Protein AF-W1XGP3-F1 (afdb_monomer_lite)

Organism: NCBI:txid408170

Structure (mmCIF, N/CA/C/O backbone):
data_AF-W1XGP3-F1
#
_entry.id   AF-W1XGP3-F1
#
loop_
_atom_site.group_PDB
_atom_site.id
_atom_site.type_symbol
_atom_site.label_atom_id
_atom_site.label_alt_id
_atom_site.label_comp_id
_atom_site.label_asym_id
_atom_site.label_entity_id
_atom_site.label_seq_id
_atom_site.pdbx_PDB_ins_code
_atom_site.Cartn_x
_atom_site.Cartn_y
_atom_site.Cartn_z
_atom_site.occupancy
_atom_site.B_iso_or_equiv
_atom_site.auth_seq_id
_atom_site.auth_comp_id
_atom_site.auth_asym_id
_atom_site.auth_atom_id
_atom_site.pdbx_PDB_model_num
ATOM 1 N N . GLU A 1 1 ? -1.208 8.770 -14.145 1.00 89.25 1 GLU A N 1
ATOM 2 C CA . GLU A 1 1 ? -1.384 7.910 -15.333 1.00 89.25 1 GLU A CA 1
ATOM 3 C C . GLU A 1 1 ? -0.227 8.014 -16.330 1.00 89.25 1 GLU A C 1
ATOM 5 O O . GLU A 1 1 ? 0.615 7.130 -16.312 1.00 89.25 1 GLU A O 1
ATOM 10 N N . LYS A 1 2 ? -0.097 9.102 -17.114 1.00 92.31 2 LYS A N 1
ATOM 11 C CA . LYS A 1 2 ? 0.934 9.245 -18.174 1.00 92.31 2 LYS A CA 1
ATOM 12 C C . LYS A 1 2 ? 2.356 8.848 -17.755 1.00 92.31 2 LYS A C 1
ATOM 14 O O . LYS A 1 2 ? 3.047 8.178 -18.509 1.00 92.31 2 LYS A O 1
ATOM 19 N N . LYS A 1 3 ? 2.788 9.245 -16.552 1.00 91.44 3 LYS A N 1
ATOM 20 C CA . LYS A 1 3 ? 4.106 8.875 -16.011 1.00 91.44 3 LYS A CA 1
ATOM 21 C C . LYS A 1 3 ? 4.264 7.358 -15.843 1.00 91.44 3 LYS A C 1
ATOM 23 O O . LYS A 1 3 ? 5.289 6.836 -16.238 1.00 91.44 3 LYS A O 1
ATOM 28 N N . ALA A 1 4 ? 3.255 6.659 -15.318 1.00 93.12 4 ALA A N 1
ATOM 29 C CA . ALA A 1 4 ? 3.315 5.211 -15.108 1.00 93.12 4 ALA A CA 1
ATOM 30 C C . ALA A 1 4 ? 3.466 4.454 -16.436 1.00 93.12 4 ALA A C 1
ATOM 32 O O . ALA A 1 4 ? 4.340 3.603 -16.553 1.00 93.12 4 ALA A O 1
ATOM 33 N N . ILE A 1 5 ? 2.683 4.833 -17.453 1.00 94.88 5 ILE A N 1
ATOM 34 C CA . ILE A 1 5 ? 2.777 4.245 -18.799 1.00 94.88 5 ILE A CA 1
ATOM 35 C C . ILE A 1 5 ? 4.149 4.525 -19.424 1.00 94.88 5 ILE A C 1
ATOM 37 O O . ILE A 1 5 ? 4.806 3.609 -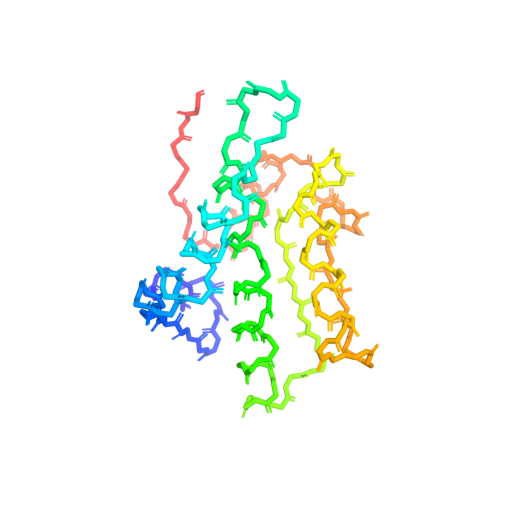19.905 1.00 94.88 5 ILE A O 1
ATOM 41 N N . LYS A 1 6 ? 4.638 5.773 -19.347 1.00 92.50 6 LYS A N 1
ATOM 42 C CA . LYS A 1 6 ? 5.984 6.136 -19.831 1.00 92.50 6 LYS A CA 1
ATOM 43 C C . LYS A 1 6 ? 7.117 5.410 -19.099 1.00 92.50 6 LYS A C 1
ATOM 45 O O . LYS A 1 6 ? 8.202 5.300 -19.650 1.00 92.50 6 LYS A O 1
ATOM 50 N N . SER A 1 7 ? 6.879 4.947 -17.875 1.00 92.56 7 SER A N 1
ATOM 51 C CA . SER A 1 7 ? 7.826 4.149 -17.092 1.00 92.56 7 SER A CA 1
ATOM 52 C C . SER A 1 7 ? 7.656 2.634 -17.289 1.00 92.56 7 SER A C 1
ATOM 54 O O . SER A 1 7 ? 8.294 1.875 -16.569 1.00 92.56 7 SER A O 1
ATOM 56 N N . GLY A 1 8 ? 6.815 2.188 -18.233 1.00 94.00 8 GLY A N 1
ATOM 57 C CA . GLY A 1 8 ? 6.694 0.779 -18.629 1.00 94.00 8 GLY A CA 1
ATOM 58 C C . GLY A 1 8 ? 5.453 0.038 -18.117 1.00 94.00 8 GLY A C 1
ATOM 59 O O . GLY A 1 8 ? 5.342 -1.165 -18.335 1.00 94.00 8 GLY A O 1
ATOM 60 N N . ALA A 1 9 ? 4.505 0.707 -17.453 1.00 96.38 9 ALA A N 1
ATOM 61 C CA . ALA A 1 9 ? 3.260 0.057 -17.038 1.00 96.38 9 ALA A CA 1
ATOM 62 C C . ALA A 1 9 ? 2.355 -0.255 -18.246 1.00 96.38 9 ALA A C 1
ATOM 64 O O . ALA A 1 9 ? 2.103 0.620 -19.074 1.00 96.38 9 ALA A O 1
ATOM 65 N N . SER A 1 10 ? 1.804 -1.471 -18.309 1.00 97.19 10 SER A N 1
ATOM 66 C CA . SER A 1 10 ? 0.839 -1.878 -19.347 1.00 97.19 10 SER A CA 1
ATOM 67 C C . SER A 1 10 ? -0.535 -1.218 -19.181 1.00 97.19 10 SER A C 1
ATOM 69 O O . SER A 1 10 ? -1.221 -0.951 -20.166 1.00 97.19 10 SER A O 1
ATOM 71 N N . LYS A 1 11 ? -0.936 -0.932 -17.937 1.00 97.06 11 LYS A N 1
ATOM 72 C CA . LYS A 1 11 ? -2.158 -0.202 -17.570 1.00 97.06 11 LYS A CA 1
ATOM 73 C C . LYS A 1 11 ? -1.898 0.680 -16.353 1.00 97.06 11 LYS A C 1
ATOM 75 O O . LYS A 1 11 ? -1.016 0.400 -15.543 1.00 97.06 11 LYS A O 1
ATOM 80 N N . ALA A 1 12 ? -2.693 1.735 -16.200 1.00 97.25 12 ALA A N 1
ATOM 81 C CA . ALA A 1 12 ? -2.650 2.603 -15.033 1.00 97.25 12 ALA A CA 1
ATOM 82 C C . ALA A 1 12 ? -4.070 2.968 -14.590 1.00 97.25 12 ALA A C 1
ATOM 84 O O . ALA A 1 12 ? -4.875 3.440 -15.383 1.00 97.25 12 ALA A O 1
ATOM 85 N N . TYR A 1 13 ? -4.353 2.766 -13.305 1.00 97.19 13 TYR A N 1
ATOM 86 C CA . TYR A 1 13 ? -5.655 3.034 -12.702 1.00 97.19 13 TYR A CA 1
ATOM 87 C C . TYR A 1 13 ? -5.591 4.283 -11.823 1.00 97.19 13 TYR A C 1
ATOM 89 O O . TYR A 1 13 ? -4.708 4.403 -10.974 1.00 97.19 13 TYR A O 1
ATOM 97 N N . ILE A 1 14 ? -6.532 5.207 -12.022 1.00 97.25 14 ILE A N 1
ATOM 98 C CA . ILE A 1 14 ? -6.767 6.349 -11.134 1.00 97.25 14 ILE A CA 1
ATOM 99 C C . ILE A 1 14 ? -8.137 6.144 -10.499 1.00 97.25 14 ILE A C 1
ATOM 101 O O . ILE A 1 14 ? -9.148 6.166 -11.194 1.00 97.25 14 ILE A O 1
ATOM 105 N N . VAL A 1 15 ? -8.155 5.905 -9.191 1.00 96.94 15 VAL A N 1
ATOM 106 C CA . VAL A 1 15 ? -9.380 5.619 -8.438 1.00 96.94 15 VAL A CA 1
ATOM 107 C C . VAL A 1 15 ? -9.706 6.825 -7.567 1.00 96.94 15 VAL A C 1
ATOM 109 O O . VAL A 1 15 ? -8.902 7.200 -6.712 1.00 96.94 15 VAL A O 1
ATOM 112 N N . ASP A 1 16 ? -10.872 7.439 -7.783 1.00 97.81 16 ASP A N 1
ATOM 113 C CA . ASP A 1 16 ? -11.410 8.423 -6.845 1.00 97.81 16 ASP A CA 1
ATOM 114 C C . ASP A 1 16 ? -12.118 7.684 -5.707 1.00 97.81 16 ASP A C 1
ATOM 116 O O . ASP A 1 16 ? -13.215 7.162 -5.876 1.00 97.81 16 ASP A O 1
ATOM 120 N N . ALA A 1 17 ? -11.455 7.625 -4.555 1.00 97.31 17 ALA A N 1
ATOM 121 C CA . ALA A 1 17 ? -11.968 6.978 -3.355 1.00 97.31 17 ALA A CA 1
ATOM 122 C C . ALA A 1 17 ? -12.275 7.984 -2.234 1.00 97.31 17 ALA A C 1
ATOM 124 O O . ALA A 1 17 ? -12.338 7.594 -1.072 1.00 97.31 17 ALA A O 1
ATOM 125 N N . LYS A 1 18 ? -12.425 9.286 -2.535 1.00 97.81 18 LYS A N 1
ATOM 126 C CA . LYS A 1 18 ? -12.632 10.315 -1.493 1.00 97.81 18 LYS A CA 1
ATOM 127 C C . LYS A 1 18 ? -13.901 10.067 -0.680 1.00 97.81 18 LYS A C 1
ATOM 129 O O . LYS A 1 18 ? -13.868 10.193 0.540 1.00 97.81 18 LYS A O 1
ATOM 134 N N . GLU A 1 19 ? -15.002 9.723 -1.342 1.00 98.00 19 GLU A N 1
ATOM 135 C CA . GLU A 1 19 ? -16.283 9.501 -0.666 1.00 98.00 19 GLU A CA 1
ATOM 136 C C . GLU A 1 19 ? -16.250 8.240 0.206 1.00 98.00 19 GLU A C 1
ATOM 138 O O . GLU A 1 19 ? -16.567 8.321 1.391 1.00 98.00 19 GLU A O 1
ATOM 143 N N . GLU A 1 20 ? -15.774 7.112 -0.337 1.00 97.62 20 GLU A N 1
ATOM 144 C CA . GLU A 1 20 ? -15.559 5.860 0.413 1.00 97.62 20 GLU A CA 1
ATOM 145 C C . GLU A 1 20 ? -14.620 6.094 1.604 1.00 97.62 20 GLU A C 1
ATOM 147 O O . GLU A 1 20 ? -14.910 5.697 2.730 1.00 97.62 20 GLU A O 1
ATOM 152 N N . PHE A 1 21 ? -13.527 6.832 1.397 1.00 97.94 21 PHE A N 1
ATOM 153 C CA . PHE A 1 21 ? -12.588 7.173 2.459 1.00 97.94 21 PHE A CA 1
ATOM 154 C C . PHE A 1 21 ? -13.248 7.945 3.602 1.00 97.94 21 PHE A C 1
ATOM 156 O O . PHE A 1 21 ? -13.067 7.601 4.773 1.00 97.94 21 PHE A O 1
ATOM 163 N N . VAL A 1 22 ? -14.025 8.982 3.285 1.00 97.38 22 VAL A N 1
ATOM 164 C CA . VAL A 1 22 ? -14.708 9.774 4.311 1.00 97.38 22 VAL A CA 1
ATOM 165 C C . VAL A 1 22 ? -15.753 8.926 5.026 1.00 97.38 22 VAL A C 1
ATOM 167 O O . VAL A 1 22 ? -15.758 8.862 6.256 1.00 97.38 22 VAL A O 1
ATOM 170 N N . LYS A 1 23 ? -16.621 8.264 4.263 1.00 97.88 23 LYS A N 1
ATOM 171 C CA . LYS A 1 23 ? -17.781 7.547 4.787 1.00 97.88 23 LYS A CA 1
ATOM 172 C C . LYS A 1 23 ? -17.388 6.328 5.618 1.00 97.88 23 LYS A C 1
ATOM 174 O O . LYS A 1 23 ? -17.909 6.170 6.721 1.00 97.88 23 LYS A O 1
ATOM 179 N N . ASP A 1 24 ? -16.462 5.517 5.116 1.00 97.38 24 ASP A N 1
ATOM 180 C CA . ASP A 1 24 ? -16.202 4.174 5.644 1.00 97.38 24 ASP A CA 1
ATOM 181 C C . ASP A 1 24 ? -14.930 4.096 6.504 1.00 97.38 24 ASP A C 1
ATOM 183 O O . ASP A 1 24 ? -14.746 3.125 7.235 1.00 97.38 24 ASP A O 1
ATOM 187 N N . TYR A 1 25 ? -14.070 5.125 6.487 1.00 96.56 25 TYR A N 1
ATOM 188 C CA . TYR A 1 25 ? -12.826 5.141 7.273 1.00 96.56 25 TYR A CA 1
ATOM 189 C C . TYR A 1 25 ? -12.731 6.341 8.217 1.00 96.56 25 TYR A C 1
ATOM 191 O O . TYR A 1 25 ? -12.558 6.157 9.426 1.00 96.56 25 TYR A O 1
ATOM 199 N N . VAL A 1 26 ? -12.878 7.570 7.710 1.00 96.56 26 VAL A N 1
ATOM 200 C CA . VAL A 1 26 ? -12.805 8.781 8.550 1.00 96.56 26 VAL A CA 1
ATOM 201 C C . VAL A 1 26 ? -13.945 8.789 9.562 1.00 96.56 26 VAL A C 1
ATOM 203 O O . VAL A 1 26 ? -13.704 8.945 10.760 1.00 96.56 26 VAL A O 1
ATOM 206 N N . TRP A 1 27 ? -15.185 8.592 9.109 1.00 96.88 27 TRP A N 1
ATOM 207 C CA . TRP A 1 27 ? -16.344 8.739 9.984 1.00 96.88 27 TRP A CA 1
ATOM 208 C C . TRP A 1 27 ? -16.409 7.726 11.127 1.00 96.88 27 TRP A C 1
ATOM 210 O O . TRP A 1 27 ? -16.622 8.141 12.270 1.00 96.88 27 TRP A O 1
ATOM 220 N N . PRO A 1 28 ? -16.147 6.431 10.891 1.00 96.50 28 PRO A N 1
ATOM 221 C CA . PRO A 1 28 ? -16.031 5.456 11.970 1.00 96.50 28 PRO A CA 1
ATOM 222 C C . PRO A 1 28 ? -14.902 5.782 12.955 1.00 96.50 28 PRO A C 1
ATOM 224 O O . PRO A 1 28 ? -15.102 5.666 14.162 1.00 96.50 28 PRO A O 1
ATOM 227 N N . THR A 1 29 ? -13.752 6.261 12.466 1.00 95.56 29 THR A N 1
ATOM 228 C CA . THR A 1 29 ? -12.612 6.645 13.320 1.00 95.56 29 THR A CA 1
ATOM 229 C C . THR A 1 29 ? -12.970 7.809 14.247 1.00 95.56 29 THR A C 1
ATOM 231 O O . THR A 1 29 ? -12.660 7.768 15.439 1.00 95.56 29 THR A O 1
ATOM 234 N N . VAL A 1 30 ? -13.668 8.826 13.728 1.00 95.25 30 VAL A N 1
ATOM 235 C CA . VAL A 1 30 ? -14.124 9.968 14.536 1.00 95.25 30 VAL A CA 1
ATOM 236 C C . VAL A 1 30 ? -15.175 9.535 15.554 1.00 95.25 30 VAL A C 1
ATOM 238 O O . VAL A 1 30 ? -15.067 9.897 16.723 1.00 95.25 30 VAL A O 1
ATOM 241 N N . LYS A 1 31 ? -16.162 8.725 15.149 1.00 96.62 31 LYS A N 1
ATOM 242 C CA . LYS A 1 31 ? -17.194 8.207 16.065 1.00 96.62 31 LYS A CA 1
ATOM 243 C C . LYS A 1 31 ? -16.607 7.372 17.203 1.00 96.62 31 LYS A C 1
ATOM 245 O O . LYS A 1 31 ? -17.128 7.417 18.310 1.00 96.62 31 LYS A O 1
ATOM 250 N N . ALA A 1 32 ? -15.525 6.642 16.941 1.00 96.31 32 ALA A N 1
ATOM 251 C CA . ALA A 1 32 ? -14.806 5.876 17.954 1.00 96.31 32 ALA A CA 1
ATOM 252 C C . ALA A 1 32 ? -13.975 6.749 18.913 1.00 96.31 32 ALA A C 1
ATOM 254 O O . ALA A 1 32 ? -13.406 6.220 19.865 1.00 96.31 32 ALA A O 1
ATOM 255 N N . GLY A 1 33 ? -13.854 8.060 18.662 1.00 95.44 33 GLY A N 1
ATOM 256 C CA . GLY A 1 33 ? -12.976 8.940 19.433 1.00 95.44 33 GLY A CA 1
ATOM 257 C C . GLY A 1 33 ? -11.510 8.505 19.360 1.00 95.44 33 GLY A C 1
ATOM 258 O O . GLY A 1 33 ? -10.774 8.644 20.335 1.00 95.44 33 GLY A O 1
ATOM 259 N N . ALA A 1 34 ? -11.090 7.914 18.237 1.00 95.19 34 ALA A N 1
ATOM 260 C CA . ALA A 1 34 ? -9.799 7.249 18.145 1.00 95.19 34 ALA A CA 1
ATOM 261 C C . ALA A 1 34 ? -8.645 8.263 18.114 1.00 95.19 34 ALA A C 1
ATOM 263 O O . ALA A 1 34 ? -8.441 8.984 17.134 1.00 95.19 34 ALA A O 1
ATOM 264 N N . ILE A 1 35 ? -7.860 8.279 19.190 1.00 95.81 35 ILE A N 1
ATOM 265 C CA . ILE A 1 35 ? -6.671 9.115 19.337 1.00 95.81 35 ILE A CA 1
ATOM 266 C C . ILE A 1 35 ? -5.520 8.221 19.789 1.00 95.81 35 ILE A C 1
ATOM 268 O O . ILE A 1 35 ? -5.542 7.649 20.877 1.00 95.81 35 ILE A O 1
ATOM 272 N N . TYR A 1 36 ? -4.493 8.110 18.956 1.00 95.88 36 TYR A N 1
ATOM 273 C CA . TYR A 1 36 ? -3.290 7.364 19.295 1.00 95.88 36 TYR A CA 1
ATOM 274 C C . TYR A 1 36 ? -2.390 8.199 20.209 1.00 95.88 36 TYR A C 1
ATOM 276 O O . TYR A 1 36 ? -2.078 9.354 19.896 1.00 95.88 36 TYR A O 1
ATOM 284 N N . GLU A 1 37 ? -2.014 7.619 21.352 1.00 95.56 37 GLU A N 1
ATOM 285 C CA . GLU A 1 37 ? -1.158 8.242 22.378 1.00 95.56 37 GLU A CA 1
ATOM 286 C C . GLU A 1 37 ? -1.623 9.655 22.789 1.00 95.56 37 GLU A C 1
ATOM 288 O O . GLU A 1 37 ? -0.824 10.547 23.069 1.00 95.56 37 GLU A O 1
ATOM 293 N N . GLY A 1 38 ? -2.943 9.886 22.776 1.00 93.06 38 GLY A N 1
ATOM 294 C CA . GLY A 1 38 ? -3.562 11.148 23.196 1.00 93.06 38 GLY A CA 1
ATOM 295 C C . GLY A 1 38 ? -3.281 12.359 22.297 1.00 93.06 38 GLY A C 1
ATOM 296 O O . GLY A 1 38 ? -3.698 13.463 22.638 1.00 93.06 38 GLY A O 1
ATOM 297 N N . LYS A 1 39 ? -2.592 12.190 21.159 1.00 94.06 39 LYS A N 1
ATOM 298 C CA . LYS A 1 39 ? -2.206 13.306 20.273 1.00 94.06 39 LYS A CA 1
ATOM 299 C C . LYS A 1 39 ? -2.505 13.068 18.800 1.00 94.06 39 LYS A C 1
ATOM 301 O O . LYS A 1 39 ? -2.805 14.015 18.077 1.00 94.06 39 LYS A O 1
ATOM 306 N N . TYR A 1 40 ? -2.387 11.831 18.325 1.00 95.06 40 TYR A N 1
ATOM 307 C CA . TYR A 1 40 ? -2.391 11.551 16.895 1.00 95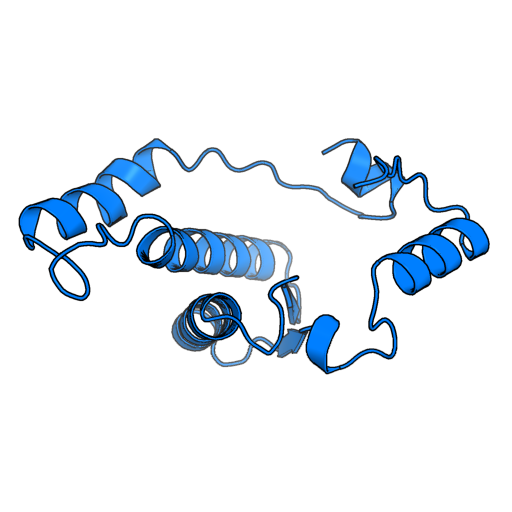.06 40 TYR A CA 1
ATOM 308 C C . TYR A 1 40 ? -3.733 10.997 16.404 1.00 95.06 40 TYR A C 1
ATOM 310 O O . TYR A 1 40 ? -4.153 9.912 16.794 1.00 95.06 40 TYR A O 1
ATOM 318 N N . LEU A 1 41 ? -4.369 11.704 15.466 1.00 94.88 41 LEU A N 1
ATOM 319 C CA . LEU A 1 41 ? -5.690 11.367 14.910 1.00 94.88 41 LEU A CA 1
ATOM 320 C C . LEU A 1 41 ? -5.661 10.298 13.806 1.00 94.88 41 LEU A C 1
ATOM 322 O O . LEU A 1 41 ? -6.559 10.243 12.976 1.00 94.88 41 LEU A O 1
ATOM 326 N N . LEU A 1 42 ? -4.615 9.468 13.743 1.00 93.44 42 LEU A N 1
ATOM 327 C CA . LEU A 1 42 ? -4.563 8.266 12.896 1.00 93.44 42 LEU A CA 1
ATOM 328 C C . LEU A 1 42 ? -4.716 8.471 11.375 1.00 93.44 42 LEU A C 1
ATOM 330 O O . LEU A 1 42 ? -4.787 7.473 10.660 1.00 93.44 42 LEU A O 1
ATOM 334 N N . GLY A 1 43 ? -4.681 9.708 10.863 1.00 89.94 43 GLY A N 1
ATOM 335 C CA . GLY A 1 43 ? -4.969 10.038 9.455 1.00 89.94 43 GLY A CA 1
ATOM 336 C C . GLY A 1 43 ? -4.207 9.202 8.427 1.00 89.94 43 GLY A C 1
ATOM 337 O O . GLY A 1 43 ? -4.749 8.788 7.405 1.00 89.94 43 GLY A O 1
ATOM 338 N N . THR A 1 44 ? -2.950 8.879 8.731 1.00 91.00 44 THR A N 1
ATOM 339 C CA . THR A 1 44 ? -2.169 7.963 7.908 1.00 91.00 44 THR A CA 1
ATOM 340 C C . THR A 1 44 ? -2.703 6.541 8.063 1.00 91.00 44 THR A C 1
ATOM 342 O O . THR A 1 44 ? -3.046 5.903 7.074 1.00 91.00 44 THR A O 1
ATOM 345 N N . SER A 1 45 ? -2.822 6.058 9.296 1.00 91.81 45 SER A N 1
ATOM 346 C CA . SER A 1 45 ? -3.136 4.666 9.619 1.00 91.81 45 SER A CA 1
ATOM 347 C C . SER A 1 45 ? -4.385 4.128 8.923 1.00 91.81 45 SER A C 1
ATOM 349 O O . SER A 1 45 ? -4.292 3.101 8.255 1.00 91.81 45 SER A O 1
ATOM 351 N N . PHE A 1 46 ? -5.525 4.818 9.024 1.00 90.19 46 PHE A N 1
ATOM 352 C CA . PHE A 1 46 ? -6.795 4.299 8.500 1.00 90.19 46 PHE A CA 1
ATOM 353 C C . PHE A 1 46 ? -6.962 4.475 6.981 1.00 90.19 46 PHE A C 1
ATOM 355 O O . PHE A 1 46 ? -7.835 3.847 6.394 1.00 90.19 46 PHE A O 1
ATOM 362 N N . ALA A 1 47 ? -6.101 5.249 6.312 1.00 95.12 47 ALA A N 1
ATOM 363 C CA . ALA A 1 47 ? -6.103 5.333 4.848 1.00 95.12 47 ALA A CA 1
ATOM 364 C C . ALA A 1 47 ? -5.481 4.099 4.171 1.00 95.12 47 ALA A C 1
ATOM 366 O O . ALA A 1 47 ? -5.854 3.748 3.053 1.00 95.12 47 ALA A O 1
ATOM 367 N N . ARG A 1 48 ? -4.525 3.423 4.825 1.00 97.25 48 ARG A N 1
ATOM 368 C CA . ARG A 1 48 ? -3.777 2.306 4.210 1.00 97.25 48 ARG A CA 1
ATOM 369 C C . ARG A 1 48 ? -4.661 1.084 3.952 1.00 97.25 48 ARG A C 1
ATOM 371 O O . ARG A 1 48 ? -4.506 0.504 2.882 1.00 97.25 48 ARG A O 1
ATOM 378 N N . PRO A 1 49 ? -5.603 0.720 4.842 1.00 97.19 49 PRO A N 1
ATOM 379 C CA . PRO A 1 49 ? -6.556 -0.344 4.559 1.00 97.19 49 PRO A CA 1
ATOM 380 C C . PRO A 1 49 ? -7.421 -0.095 3.315 1.00 97.19 49 PRO A C 1
ATOM 382 O O . PRO A 1 49 ? -7.621 -1.019 2.533 1.00 97.19 49 PRO A O 1
ATOM 385 N N . LEU A 1 50 ? -7.871 1.141 3.064 1.00 98.06 50 LEU A N 1
ATOM 386 C CA . LEU A 1 50 ? -8.607 1.461 1.833 1.00 98.06 50 LEU A CA 1
ATOM 387 C C . LEU A 1 50 ? -7.737 1.262 0.588 1.00 98.06 50 LEU A C 1
ATOM 389 O O . LEU A 1 50 ? -8.142 0.600 -0.364 1.00 98.06 50 LEU A O 1
ATOM 393 N N . ILE A 1 51 ? -6.509 1.785 0.605 1.00 98.06 51 ILE A N 1
ATOM 394 C CA . ILE A 1 51 ? -5.587 1.625 -0.526 1.00 98.06 51 ILE A CA 1
ATOM 395 C C . ILE A 1 51 ? -5.261 0.137 -0.739 1.00 98.06 51 ILE A C 1
ATOM 397 O O . ILE A 1 51 ? -5.274 -0.333 -1.872 1.00 98.06 51 ILE A O 1
ATOM 401 N N . GLY A 1 52 ? -5.020 -0.624 0.334 1.00 97.94 52 GLY A N 1
ATOM 402 C CA . GLY A 1 52 ? -4.794 -2.069 0.271 1.00 97.94 52 GLY A CA 1
ATOM 403 C C . GLY A 1 52 ? -5.980 -2.834 -0.322 1.00 97.94 52 GLY A C 1
ATOM 404 O O . GLY A 1 52 ? -5.773 -3.693 -1.177 1.00 97.94 52 GLY A O 1
ATOM 405 N N . LYS A 1 53 ? -7.216 -2.480 0.058 1.00 98.38 53 LYS A N 1
ATOM 406 C CA . LYS A 1 53 ? -8.444 -3.023 -0.544 1.00 98.38 53 LYS A CA 1
ATOM 407 C C . LYS A 1 53 ? -8.504 -2.742 -2.044 1.00 98.38 53 LYS A C 1
ATOM 409 O O . LYS A 1 53 ? -8.654 -3.675 -2.824 1.00 98.38 53 LYS A O 1
ATOM 414 N N . ILE A 1 54 ? -8.303 -1.489 -2.455 1.00 98.44 54 ILE A N 1
ATOM 415 C CA . ILE A 1 54 ? -8.324 -1.096 -3.873 1.00 98.44 54 ILE A CA 1
ATOM 416 C C . ILE A 1 54 ? -7.258 -1.857 -4.679 1.00 98.44 54 ILE A C 1
ATOM 418 O O . ILE A 1 54 ? -7.532 -2.303 -5.792 1.00 98.44 54 ILE A O 1
ATOM 422 N N . LEU A 1 55 ? -6.056 -2.049 -4.122 1.00 98.31 55 LEU A N 1
ATOM 423 C CA . LEU A 1 55 ? -5.004 -2.847 -4.763 1.00 98.31 55 LEU A CA 1
ATOM 424 C C . LEU A 1 55 ? -5.441 -4.301 -4.973 1.00 98.31 55 LEU A C 1
ATOM 426 O O . LEU A 1 55 ? -5.220 -4.846 -6.051 1.00 98.31 55 LEU A O 1
ATOM 430 N N . VAL A 1 56 ? -6.078 -4.915 -3.973 1.00 98.50 56 VAL A N 1
ATOM 431 C CA . VAL A 1 56 ? -6.611 -6.281 -4.077 1.00 98.50 56 VAL A CA 1
ATOM 432 C C . VAL A 1 56 ? -7.728 -6.371 -5.116 1.00 98.50 56 VAL A C 1
ATOM 434 O O . VAL A 1 56 ? -7.721 -7.299 -5.925 1.00 98.50 56 VAL A O 1
ATOM 437 N N . ASP A 1 57 ? -8.653 -5.414 -5.129 1.00 98.38 57 ASP A N 1
ATOM 438 C CA . ASP A 1 57 ? -9.770 -5.384 -6.077 1.00 98.38 57 ASP A CA 1
ATOM 439 C C . ASP A 1 57 ? -9.261 -5.276 -7.525 1.00 98.38 57 ASP A C 1
ATOM 441 O O . ASP A 1 57 ? -9.695 -6.025 -8.403 1.00 98.38 57 ASP A O 1
ATOM 445 N N . ILE A 1 58 ? -8.278 -4.401 -7.77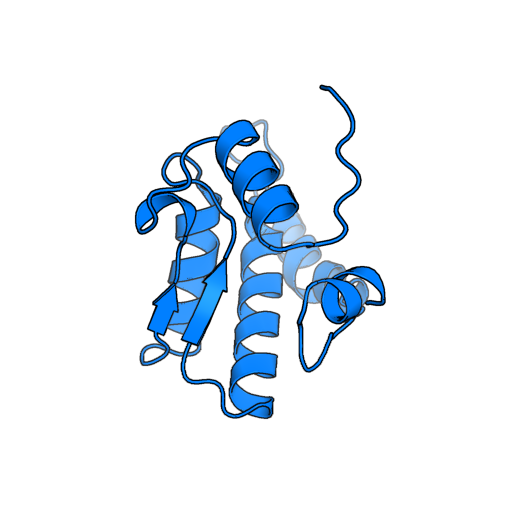3 1.00 98.31 58 ILE A N 1
ATOM 446 C CA . ILE A 1 58 ? -7.647 -4.252 -9.092 1.00 98.31 58 ILE A CA 1
ATOM 447 C C . ILE A 1 58 ? -6.838 -5.499 -9.461 1.00 98.31 58 ILE A C 1
ATOM 449 O O . ILE A 1 58 ? -6.940 -5.960 -10.596 1.00 98.31 58 ILE A O 1
ATOM 453 N N . ALA A 1 59 ? -6.070 -6.070 -8.529 1.00 98.19 59 ALA A N 1
ATOM 454 C CA . ALA A 1 59 ? -5.293 -7.282 -8.787 1.00 98.19 59 ALA A CA 1
ATOM 455 C C . ALA A 1 59 ? -6.199 -8.450 -9.196 1.00 98.19 59 ALA A C 1
ATOM 457 O O . ALA A 1 59 ? -5.932 -9.109 -10.196 1.00 98.19 59 ALA A O 1
ATOM 458 N N . LYS A 1 60 ? -7.320 -8.654 -8.492 1.00 97.81 60 LYS A N 1
ATOM 459 C CA . LYS A 1 60 ? -8.322 -9.668 -8.857 1.00 97.81 60 LYS A CA 1
ATOM 460 C C . LYS A 1 60 ? -8.952 -9.381 -10.220 1.00 97.81 60 LYS A C 1
ATOM 462 O O . LYS A 1 60 ? -9.090 -10.297 -11.022 1.00 97.81 60 LYS A O 1
ATOM 467 N N . LYS A 1 61 ? -9.300 -8.120 -10.499 1.00 97.88 61 LYS A N 1
ATOM 468 C CA . LYS A 1 61 ? -9.876 -7.700 -11.787 1.00 97.88 61 LYS A CA 1
ATOM 469 C C . LYS A 1 61 ? -8.933 -7.957 -12.966 1.00 97.88 61 LYS A C 1
ATOM 471 O O . LYS A 1 61 ? -9.396 -8.325 -14.040 1.00 97.88 61 LYS A O 1
ATOM 476 N N . GLU A 1 62 ? -7.638 -7.732 -12.780 1.00 97.75 62 GLU A N 1
ATOM 477 C CA . GLU A 1 62 ? -6.613 -7.944 -13.809 1.00 97.75 62 GLU A CA 1
ATOM 478 C C . GLU A 1 62 ? -6.093 -9.387 -13.861 1.00 97.75 62 GLU A C 1
ATOM 480 O O . GLU A 1 62 ? -5.335 -9.718 -14.767 1.00 97.75 62 GLU A O 1
ATOM 485 N N . GLY A 1 63 ? -6.481 -10.244 -12.910 1.00 97.31 63 GLY A N 1
ATOM 486 C CA . GLY A 1 63 ? -5.933 -11.595 -12.783 1.00 97.31 63 GLY A CA 1
ATOM 487 C C . GLY A 1 63 ? -4.445 -11.605 -12.419 1.00 97.31 63 GLY A C 1
ATOM 488 O O . GLY A 1 63 ? -3.711 -12.468 -12.884 1.00 97.31 63 GLY A O 1
ATOM 489 N N . ALA A 1 64 ? -3.983 -10.626 -11.638 1.00 97.62 64 ALA A N 1
ATOM 490 C CA . ALA A 1 64 ? -2.589 -10.517 -11.223 1.00 97.62 64 ALA A CA 1
ATOM 491 C C . ALA A 1 64 ? -2.241 -11.516 -10.105 1.00 97.62 64 ALA A C 1
ATOM 493 O O . ALA A 1 64 ? -3.011 -11.693 -9.161 1.00 97.62 64 ALA A O 1
ATOM 494 N N . ASP A 1 65 ? -1.038 -12.091 -10.171 1.00 97.38 65 ASP A N 1
ATOM 495 C CA . ASP A 1 65 ? -0.534 -13.066 -9.188 1.00 97.38 65 ASP A CA 1
ATOM 496 C C . ASP A 1 65 ? 0.094 -12.425 -7.939 1.00 97.38 65 ASP A C 1
ATOM 498 O O . ASP A 1 65 ? 0.323 -13.086 -6.919 1.00 97.38 65 ASP A O 1
ATOM 502 N N . ALA A 1 66 ? 0.441 -11.138 -8.031 1.00 98.00 66 ALA A N 1
ATOM 503 C CA . ALA A 1 66 ? 1.157 -10.428 -6.984 1.00 98.00 66 ALA A CA 1
ATOM 504 C C . ALA A 1 66 ? 0.769 -8.949 -6.882 1.00 98.00 66 ALA A C 1
ATOM 506 O O . ALA A 1 66 ? 0.408 -8.302 -7.867 1.00 98.00 66 ALA A O 1
ATOM 507 N N . ILE A 1 67 ? 0.935 -8.394 -5.681 1.00 98.25 67 ILE A N 1
ATOM 508 C CA . ILE A 1 67 ? 0.809 -6.964 -5.383 1.00 98.25 67 ILE A CA 1
ATOM 509 C C . ILE A 1 67 ? 2.149 -6.453 -4.855 1.00 98.25 67 ILE A C 1
ATOM 511 O O . ILE A 1 67 ? 2.742 -7.053 -3.960 1.00 98.25 67 ILE A O 1
ATOM 515 N N . ALA A 1 68 ? 2.611 -5.315 -5.375 1.00 97.50 68 ALA A N 1
ATOM 516 C CA . ALA A 1 68 ? 3.824 -4.654 -4.905 1.00 97.50 68 ALA A CA 1
ATOM 517 C C . ALA A 1 68 ? 3.517 -3.353 -4.148 1.00 97.50 68 ALA A C 1
ATOM 519 O O . ALA A 1 68 ? 2.591 -2.625 -4.513 1.00 97.50 68 ALA A O 1
ATOM 520 N N . HIS A 1 69 ? 4.319 -3.016 -3.131 1.00 96.56 69 HIS A N 1
ATOM 521 C CA . HIS A 1 69 ? 4.236 -1.717 -2.453 1.00 96.56 69 HIS A CA 1
ATOM 522 C C . HIS A 1 69 ? 5.609 -1.086 -2.191 1.00 96.56 69 HIS A C 1
ATOM 524 O O . HIS A 1 69 ? 6.597 -1.764 -1.918 1.00 96.56 69 HIS A O 1
ATOM 530 N N . GLY A 1 70 ? 5.657 0.247 -2.180 1.00 94.00 70 GLY A N 1
ATOM 531 C CA . GLY A 1 70 ? 6.879 1.025 -1.946 1.00 94.00 70 GLY A CA 1
ATOM 532 C C . GLY A 1 70 ? 7.153 1.413 -0.487 1.00 94.00 70 GLY A C 1
ATOM 533 O O . GLY A 1 70 ? 7.994 2.277 -0.259 1.00 94.00 70 GLY A O 1
ATOM 534 N N . ALA A 1 71 ? 6.440 0.853 0.498 1.00 93.69 71 ALA A N 1
ATOM 535 C CA . ALA A 1 71 ? 6.709 1.142 1.909 1.00 93.69 71 ALA A CA 1
ATOM 536 C C . ALA A 1 71 ? 8.100 0.634 2.336 1.00 93.69 71 ALA A C 1
ATOM 538 O O . ALA A 1 71 ? 8.544 -0.429 1.901 1.00 93.69 71 ALA A O 1
ATOM 539 N N . THR A 1 72 ? 8.782 1.393 3.197 1.00 89.06 72 THR A N 1
ATOM 540 C CA . THR A 1 72 ? 10.112 1.032 3.708 1.00 89.06 72 THR A CA 1
ATOM 541 C C . THR A 1 72 ? 10.023 -0.031 4.807 1.00 89.06 72 THR A C 1
ATOM 543 O O . THR A 1 72 ? 9.024 -0.122 5.521 1.00 89.06 72 THR A O 1
ATOM 546 N N . GLY A 1 73 ? 11.107 -0.790 5.007 1.00 85.19 73 GLY A N 1
ATOM 547 C CA . GLY A 1 73 ? 11.180 -1.857 6.016 1.00 85.19 73 GLY A CA 1
ATOM 548 C C . GLY A 1 73 ? 11.166 -1.399 7.482 1.00 85.19 73 GLY A C 1
ATOM 549 O O . GLY A 1 73 ? 11.060 -2.230 8.378 1.00 85.19 73 GLY A O 1
ATOM 550 N N . LYS A 1 74 ? 11.262 -0.091 7.750 1.00 86.00 74 LYS A N 1
ATOM 551 C CA . LYS A 1 74 ? 11.278 0.480 9.113 1.00 86.00 74 LYS A CA 1
ATOM 552 C C . LYS A 1 74 ? 9.965 1.172 9.498 1.00 86.00 74 LYS A C 1
ATOM 554 O O . LYS A 1 74 ? 9.815 1.597 10.637 1.00 86.00 74 LYS A O 1
ATOM 559 N N . GLY A 1 75 ? 9.037 1.336 8.552 1.00 87.88 75 GLY A N 1
ATOM 560 C CA . GLY A 1 75 ? 7.791 2.071 8.759 1.00 87.88 75 GLY A CA 1
ATOM 561 C C . GLY A 1 75 ? 6.601 1.169 9.084 1.00 87.88 75 GLY A C 1
ATOM 562 O O . GLY A 1 75 ? 6.564 0.001 8.707 1.00 87.88 75 GLY A O 1
ATOM 563 N N . ASN A 1 76 ? 5.574 1.746 9.713 1.00 94.25 76 ASN A N 1
ATOM 564 C CA . ASN A 1 76 ? 4.316 1.050 10.016 1.00 94.25 76 ASN A CA 1
ATOM 565 C C . ASN A 1 76 ? 3.470 0.748 8.766 1.00 94.25 76 ASN A C 1
ATOM 567 O O . ASN A 1 76 ? 2.612 -0.130 8.791 1.00 94.25 76 ASN A O 1
ATOM 571 N N . ASP A 1 77 ? 3.691 1.472 7.665 1.00 95.44 77 ASP A N 1
ATOM 572 C CA . ASP A 1 77 ? 2.870 1.335 6.459 1.00 95.44 77 ASP A CA 1
ATOM 573 C C . ASP A 1 77 ? 3.028 -0.031 5.785 1.00 95.44 77 ASP A C 1
ATOM 575 O O . ASP A 1 77 ? 2.037 -0.547 5.276 1.00 95.44 77 ASP A O 1
ATOM 579 N N . GLN A 1 78 ? 4.205 -0.664 5.864 1.00 94.12 78 GLN A N 1
ATOM 580 C CA . GLN A 1 78 ? 4.387 -2.032 5.361 1.00 94.12 78 GLN A CA 1
ATOM 581 C C . GLN A 1 78 ? 3.419 -3.006 6.052 1.00 94.12 78 GLN A C 1
ATOM 583 O O . GLN A 1 78 ? 2.730 -3.780 5.399 1.00 94.12 78 GLN A O 1
ATOM 588 N N . VAL A 1 79 ? 3.281 -2.890 7.378 1.00 96.00 79 VAL A N 1
ATOM 589 C CA . VAL A 1 79 ? 2.427 -3.767 8.182 1.00 96.00 79 VAL A CA 1
ATOM 590 C C . VAL A 1 79 ? 0.968 -3.530 7.814 1.00 96.00 79 VAL A C 1
ATOM 592 O O . VAL A 1 79 ? 0.221 -4.476 7.591 1.00 96.00 79 VAL A O 1
ATOM 595 N N . ARG A 1 80 ? 0.563 -2.263 7.684 1.00 97.19 80 ARG A N 1
ATOM 596 C CA . ARG A 1 80 ? -0.815 -1.895 7.329 1.00 97.19 80 ARG A CA 1
ATOM 597 C C . ARG A 1 80 ? -1.212 -2.419 5.949 1.00 97.19 80 ARG A C 1
ATOM 599 O O . ARG A 1 80 ? -2.301 -2.974 5.812 1.00 97.19 80 ARG A O 1
ATOM 606 N N . PHE A 1 81 ? -0.346 -2.259 4.946 1.00 97.25 81 PHE A N 1
ATOM 607 C CA . PHE A 1 81 ? -0.600 -2.783 3.604 1.00 97.25 81 PHE A CA 1
ATOM 608 C C . PHE A 1 81 ? -0.650 -4.305 3.600 1.00 97.25 81 PHE A C 1
ATOM 610 O O . PHE A 1 81 ? -1.629 -4.878 3.128 1.00 97.25 81 PHE A O 1
ATOM 617 N N . GLU A 1 82 ? 0.362 -4.963 4.157 1.00 96.88 82 GLU A N 1
ATOM 618 C CA . GLU A 1 82 ? 0.466 -6.417 4.085 1.00 96.88 82 GLU A CA 1
ATOM 619 C C . GLU A 1 82 ? -0.620 -7.136 4.867 1.00 96.88 82 GLU A C 1
ATOM 621 O O . GLU A 1 82 ? -1.152 -8.126 4.373 1.00 96.88 82 GLU A O 1
ATOM 626 N N . LEU A 1 83 ? -0.986 -6.645 6.053 1.00 97.44 83 LEU A N 1
ATOM 627 C CA . LEU A 1 83 ? -2.092 -7.224 6.813 1.00 97.44 83 LEU A CA 1
ATOM 628 C C . LEU A 1 83 ? -3.416 -7.068 6.066 1.00 97.44 83 LEU A C 1
ATOM 630 O O . LEU A 1 83 ? -4.193 -8.016 6.012 1.00 97.44 83 LEU A O 1
ATOM 634 N N . THR A 1 84 ? -3.649 -5.913 5.438 1.00 97.81 84 THR A N 1
ATOM 635 C CA . THR A 1 84 ? -4.852 -5.693 4.623 1.00 97.81 84 THR A CA 1
ATOM 636 C C . THR A 1 84 ? -4.888 -6.643 3.428 1.00 97.81 84 THR A C 1
ATOM 638 O O . THR A 1 84 ? -5.901 -7.298 3.190 1.00 97.81 84 THR A O 1
ATOM 641 N N . ILE A 1 85 ? -3.779 -6.759 2.690 1.00 98.12 85 ILE A N 1
ATOM 642 C CA . ILE A 1 85 ? -3.693 -7.642 1.522 1.00 98.12 85 ILE A CA 1
ATOM 643 C C . ILE A 1 85 ? -3.891 -9.099 1.947 1.00 98.12 85 ILE A C 1
ATOM 645 O O . ILE A 1 85 ? -4.719 -9.786 1.359 1.00 98.12 85 ILE A O 1
ATOM 649 N N . LYS A 1 86 ? -3.215 -9.557 3.008 1.00 97.75 86 LYS A N 1
ATOM 650 C CA . LYS A 1 86 ? -3.364 -10.924 3.532 1.00 97.75 86 LYS A CA 1
ATOM 651 C C . LYS A 1 86 ? -4.782 -11.211 4.025 1.00 97.75 86 LYS A C 1
ATOM 653 O O . LYS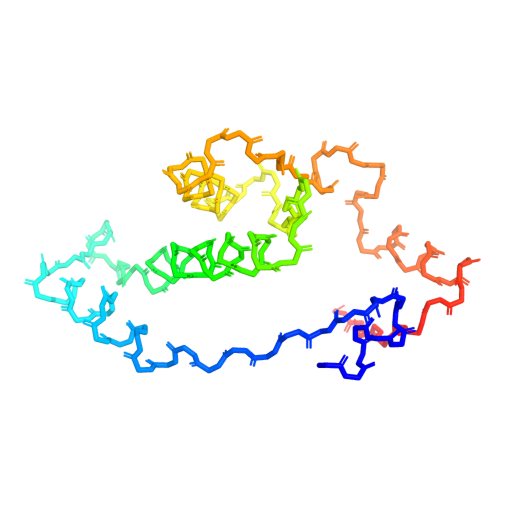 A 1 86 ? -5.264 -12.322 3.839 1.00 97.75 86 LYS A O 1
ATOM 658 N N . ALA A 1 87 ? -5.462 -10.230 4.615 1.00 98.19 87 ALA A N 1
ATOM 659 C CA . ALA A 1 87 ? -6.844 -10.393 5.057 1.00 98.19 87 ALA A CA 1
ATOM 660 C C . ALA A 1 87 ? -7.831 -10.535 3.881 1.00 98.19 87 ALA A C 1
ATOM 662 O O . ALA A 1 87 ? -8.779 -11.309 3.970 1.00 98.19 87 ALA A O 1
ATOM 663 N N . LEU A 1 88 ? -7.620 -9.807 2.779 1.00 98.00 88 LEU A N 1
ATOM 664 C CA . LEU A 1 88 ? -8.557 -9.757 1.642 1.00 98.00 88 LEU A CA 1
ATOM 665 C C . LEU A 1 88 ? -8.199 -10.712 0.486 1.00 98.00 88 LEU A C 1
ATOM 667 O O . LEU A 1 88 ? -9.044 -11.035 -0.361 1.00 98.00 88 LEU A O 1
ATOM 671 N N . ALA A 1 89 ? -6.939 -11.132 0.417 1.00 97.62 89 ALA A N 1
ATOM 672 C CA . ALA A 1 89 ? -6.381 -12.028 -0.587 1.00 97.62 89 ALA A CA 1
ATOM 673 C C . ALA A 1 89 ? -5.185 -12.806 0.008 1.00 97.62 89 ALA A C 1
ATOM 675 O O . ALA A 1 89 ? -4.037 -12.536 -0.343 1.00 97.62 89 ALA A O 1
ATOM 676 N N . PRO A 1 90 ? -5.431 -13.788 0.896 1.00 96.31 90 PRO A N 1
ATOM 677 C CA . PRO A 1 90 ? -4.379 -14.482 1.654 1.00 96.31 90 PRO A CA 1
ATOM 678 C C . PRO A 1 90 ? -3.348 -15.211 0.784 1.00 96.31 90 PRO A C 1
ATOM 680 O O . PRO A 1 90 ? -2.202 -15.365 1.194 1.00 96.31 90 PRO A O 1
ATOM 683 N N . ASN A 1 91 ? -3.743 -15.622 -0.424 1.00 95.56 91 ASN A N 1
ATOM 684 C CA . ASN A 1 91 ? -2.880 -16.336 -1.368 1.00 95.56 91 ASN A CA 1
ATOM 685 C C . ASN A 1 91 ? -2.107 -15.399 -2.311 1.00 95.56 91 ASN A C 1
ATOM 687 O O . ASN A 1 91 ? -1.299 -15.868 -3.107 1.00 95.56 91 ASN A O 1
ATOM 691 N N . MET A 1 92 ? -2.367 -14.089 -2.262 1.00 96.75 92 MET A N 1
ATOM 692 C CA . MET A 1 92 ? -1.709 -13.117 -3.130 1.00 96.75 92 MET A CA 1
ATOM 693 C C . MET A 1 92 ? -0.259 -12.929 -2.689 1.00 96.75 92 MET A C 1
ATOM 695 O O . MET A 1 92 ? 0.008 -12.617 -1.524 1.00 96.75 92 MET A O 1
ATOM 699 N N . LYS A 1 93 ? 0.688 -13.063 -3.620 1.00 97.81 93 LYS A N 1
ATOM 700 C CA . LYS A 1 93 ? 2.093 -12.782 -3.317 1.00 97.81 93 LYS A CA 1
ATOM 701 C C . LYS A 1 93 ? 2.279 -11.281 -3.096 1.00 97.81 93 LYS A C 1
ATOM 703 O O . LYS A 1 93 ? 1.799 -10.463 -3.877 1.00 97.81 93 LYS A O 1
ATOM 708 N N . ILE A 1 94 ? 3.009 -10.913 -2.048 1.00 97.69 94 ILE A N 1
ATOM 709 C CA . ILE A 1 94 ? 3.366 -9.518 -1.772 1.00 97.69 94 ILE A CA 1
ATOM 710 C C . ILE A 1 94 ? 4.838 -9.324 -2.121 1.00 97.69 94 ILE A C 1
ATOM 712 O O . ILE A 1 94 ? 5.672 -10.115 -1.689 1.00 97.69 94 ILE A O 1
ATOM 716 N N . ILE A 1 95 ? 5.135 -8.291 -2.909 1.00 97.44 95 ILE A N 1
ATOM 717 C CA . ILE A 1 95 ? 6.494 -7.896 -3.290 1.00 97.44 95 ILE A CA 1
ATOM 718 C C . ILE A 1 95 ? 6.808 -6.553 -2.625 1.00 97.44 95 ILE A C 1
ATOM 720 O O . ILE A 1 95 ? 6.139 -5.546 -2.880 1.00 97.44 95 ILE A O 1
ATOM 724 N N . ALA A 1 96 ? 7.842 -6.509 -1.793 1.00 95.75 96 ALA A N 1
ATOM 725 C CA . ALA A 1 96 ? 8.302 -5.289 -1.135 1.00 95.75 96 ALA A CA 1
ATOM 726 C C . ALA A 1 96 ? 9.747 -4.964 -1.557 1.00 95.75 96 ALA A C 1
ATOM 728 O O . ALA A 1 96 ? 10.693 -5.339 -0.857 1.00 95.75 96 ALA A O 1
ATOM 729 N N . PRO A 1 97 ? 9.946 -4.217 -2.665 1.00 93.94 97 PRO A N 1
ATOM 730 C CA . PRO A 1 97 ? 11.272 -3.955 -3.231 1.00 93.94 97 PRO A CA 1
ATOM 731 C C . PRO A 1 97 ? 12.288 -3.396 -2.230 1.00 93.94 97 PRO A C 1
ATOM 733 O O . PRO A 1 97 ? 13.422 -3.848 -2.197 1.00 93.94 97 PRO A O 1
ATOM 736 N N . TRP A 1 98 ? 11.871 -2.491 -1.337 1.00 90.94 98 TRP A N 1
ATOM 737 C CA . TRP A 1 98 ? 12.748 -1.904 -0.311 1.00 90.94 98 TRP A CA 1
ATOM 738 C C . TRP A 1 98 ? 13.308 -2.897 0.716 1.00 90.94 98 TRP A C 1
ATOM 740 O O . TRP A 1 98 ? 14.170 -2.519 1.510 1.00 90.94 98 TRP A O 1
ATOM 750 N N . ARG A 1 99 ? 12.790 -4.127 0.765 1.00 88.25 99 ARG A N 1
ATOM 751 C CA . ARG A 1 99 ? 13.297 -5.197 1.634 1.00 88.25 99 ARG A CA 1
ATOM 752 C C . ARG A 1 99 ? 13.969 -6.3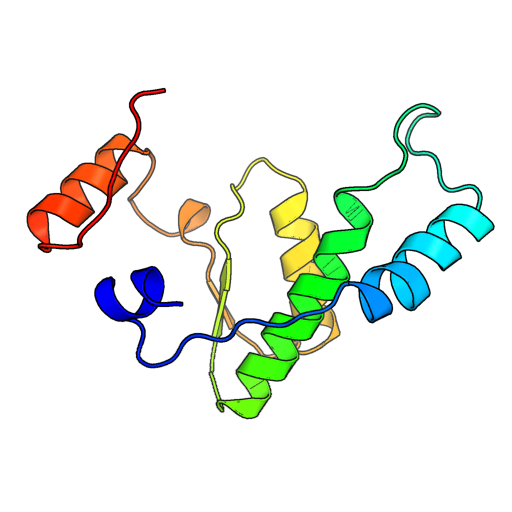23 0.862 1.00 88.25 99 ARG A C 1
ATOM 754 O O . ARG A 1 99 ? 14.811 -7.004 1.433 1.00 88.25 99 ARG A O 1
ATOM 761 N N . GLU A 1 100 ? 13.558 -6.541 -0.382 1.00 92.38 100 GLU A N 1
ATOM 762 C CA . GLU A 1 100 ? 13.946 -7.715 -1.168 1.00 92.38 100 GLU A CA 1
ATOM 763 C C . GLU A 1 100 ? 14.987 -7.408 -2.249 1.00 92.38 100 GLU A C 1
ATOM 765 O O . GLU A 1 100 ? 15.656 -8.328 -2.709 1.00 92.38 100 GLU A O 1
ATOM 770 N N . TRP A 1 101 ? 15.112 -6.155 -2.697 1.00 92.38 101 TRP A N 1
ATOM 771 C CA . TRP A 1 101 ? 15.990 -5.779 -3.810 1.00 92.38 101 TRP A CA 1
ATOM 772 C C . TRP A 1 101 ? 17.255 -5.059 -3.337 1.00 92.38 101 TRP A C 1
ATOM 774 O O . TRP A 1 101 ? 17.310 -4.485 -2.250 1.00 92.38 101 TRP A O 1
ATOM 784 N N . ASP A 1 102 ? 18.256 -5.023 -4.216 1.00 90.25 102 ASP A N 1
ATOM 785 C CA . ASP A 1 102 ? 19.544 -4.371 -3.959 1.00 90.25 102 ASP A CA 1
ATOM 786 C C . ASP A 1 102 ? 19.519 -2.840 -4.113 1.00 90.25 102 ASP A C 1
ATOM 788 O O . ASP A 1 102 ? 20.514 -2.179 -3.824 1.00 90.25 102 ASP A O 1
ATOM 792 N N . LEU A 1 103 ? 18.383 -2.261 -4.520 1.00 89.75 103 LEU A N 1
ATOM 793 C CA . LEU A 1 103 ? 18.179 -0.812 -4.592 1.00 89.75 103 LEU A CA 1
ATOM 794 C C . LEU A 1 103 ? 17.898 -0.263 -3.186 1.00 89.75 103 LEU A C 1
ATOM 796 O O . LEU A 1 103 ? 16.770 -0.325 -2.690 1.00 89.75 103 LEU A O 1
ATOM 800 N N . LYS A 1 104 ? 18.932 0.266 -2.529 1.00 86.06 104 LYS A N 1
ATOM 801 C CA . LYS A 1 104 ? 18.900 0.669 -1.111 1.00 86.06 104 LYS A CA 1
ATOM 802 C C . LYS A 1 104 ? 18.805 2.174 -0.917 1.00 86.06 104 LYS A C 1
ATOM 804 O O . LYS A 1 104 ? 18.557 2.630 0.201 1.00 86.06 104 LYS A O 1
ATOM 809 N N . SER A 1 105 ? 18.984 2.954 -1.976 1.00 88.44 105 SER A N 1
ATOM 810 C CA . SER A 1 105 ? 18.973 4.408 -1.902 1.00 88.44 105 SER A CA 1
ATOM 811 C C . SER A 1 105 ? 18.245 5.057 -3.078 1.00 88.44 105 SER A C 1
ATOM 813 O O . SER A 1 105 ? 17.985 4.450 -4.116 1.00 88.44 105 SER A O 1
ATOM 815 N N . ARG A 1 106 ? 17.922 6.348 -2.923 1.00 87.81 106 ARG A N 1
ATOM 816 C CA . ARG A 1 106 ? 17.424 7.162 -4.038 1.00 87.81 106 ARG A CA 1
ATOM 817 C C . ARG A 1 106 ? 18.461 7.252 -5.159 1.00 87.81 106 ARG A C 1
ATOM 819 O O . ARG A 1 106 ? 18.059 7.285 -6.315 1.00 87.81 106 ARG A O 1
ATOM 826 N N . THR A 1 107 ? 19.749 7.299 -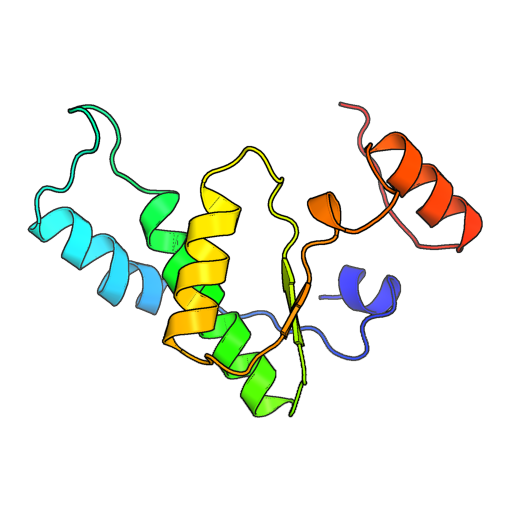4.823 1.00 90.25 107 THR A N 1
ATOM 827 C CA . THR A 1 107 ? 20.844 7.345 -5.800 1.00 90.25 107 THR A CA 1
ATOM 828 C C . THR A 1 107 ? 20.838 6.089 -6.661 1.00 90.25 107 THR A C 1
ATOM 830 O O . THR A 1 107 ? 20.767 6.211 -7.879 1.00 90.25 107 THR A O 1
ATOM 833 N N . ASP A 1 108 ? 20.745 4.908 -6.046 1.00 91.38 108 ASP A N 1
ATOM 834 C CA . ASP A 1 108 ? 20.695 3.623 -6.756 1.00 91.38 108 ASP A CA 1
ATOM 835 C C . ASP A 1 108 ? 19.498 3.584 -7.720 1.00 91.38 108 ASP A C 1
ATOM 837 O O . ASP A 1 108 ? 19.623 3.186 -8.876 1.00 91.38 108 ASP A O 1
ATOM 841 N N . CYS A 1 109 ? 18.328 4.059 -7.275 1.00 91.38 109 CYS A N 1
ATOM 842 C CA . CYS A 1 109 ? 17.136 4.151 -8.121 1.00 91.38 109 CYS A CA 1
ATOM 843 C C . CYS A 1 109 ? 17.321 5.112 -9.308 1.00 91.38 109 CYS A C 1
ATOM 845 O O . CYS A 1 109 ? 16.773 4.865 -10.382 1.00 91.38 109 CYS A O 1
ATOM 847 N N . MET A 1 110 ? 18.064 6.209 -9.129 1.00 90.69 110 MET A N 1
ATOM 848 C CA . MET A 1 110 ? 18.354 7.164 -10.203 1.00 90.69 110 MET A CA 1
ATOM 849 C C . MET A 1 110 ? 19.361 6.608 -11.207 1.00 90.69 110 MET A C 1
ATOM 851 O O . MET A 1 110 ? 19.168 6.781 -12.407 1.00 90.69 110 MET A O 1
ATOM 855 N N . GLU A 1 111 ? 20.395 5.915 -10.735 1.00 91.94 111 GLU A N 1
ATOM 856 C CA . GLU A 1 111 ? 21.367 5.226 -11.589 1.00 91.94 111 GLU A CA 1
ATOM 857 C C . GLU A 1 111 ? 20.701 4.107 -12.391 1.00 91.94 111 GLU A C 1
ATOM 859 O O . GLU A 1 111 ? 20.896 4.016 -13.603 1.00 91.94 111 GLU A O 1
ATOM 864 N N . TYR A 1 112 ? 19.843 3.310 -11.746 1.00 93.00 112 TYR A N 1
ATOM 865 C CA . TYR A 1 112 ? 19.030 2.301 -12.421 1.00 93.00 112 TYR A CA 1
ATOM 866 C C . TYR A 1 112 ? 18.148 2.934 -13.501 1.00 93.00 112 TYR A C 1
ATOM 868 O O . TYR A 1 112 ? 18.131 2.477 -14.641 1.00 93.00 112 TYR A O 1
ATOM 876 N N . ALA A 1 113 ? 17.448 4.020 -13.169 1.00 92.81 113 ALA A N 1
ATOM 877 C CA . ALA A 1 113 ? 16.593 4.701 -14.129 1.00 92.81 113 ALA A CA 1
ATOM 878 C C . ALA A 1 113 ? 17.372 5.258 -15.327 1.00 92.81 113 ALA A C 1
ATOM 880 O O . ALA A 1 113 ? 16.919 5.097 -16.456 1.00 92.81 113 ALA A O 1
ATOM 881 N N . ALA A 1 114 ? 18.542 5.860 -15.099 1.00 91.31 114 ALA A N 1
ATOM 882 C CA . ALA A 1 114 ? 19.397 6.371 -16.167 1.00 91.31 114 ALA A CA 1
ATOM 883 C C . ALA A 1 114 ? 19.938 5.243 -17.057 1.00 91.31 114 ALA A C 1
ATOM 885 O O . ALA A 1 114 ? 19.928 5.365 -18.276 1.00 91.31 114 ALA A O 1
ATOM 886 N N . LYS A 1 115 ? 20.357 4.121 -16.458 1.00 94.25 115 LYS A N 1
ATOM 887 C CA . LYS A 1 115 ? 20.856 2.941 -17.180 1.00 94.25 115 LYS A CA 1
ATOM 888 C C . LYS A 1 115 ? 19.794 2.281 -18.067 1.00 94.25 115 LYS A C 1
ATOM 890 O O . LYS A 1 115 ? 20.144 1.641 -19.053 1.00 94.25 115 LYS A O 1
ATOM 895 N N . HIS A 1 116 ? 18.522 2.394 -17.692 1.00 93.31 116 HIS A N 1
ATOM 896 C CA . HIS A 1 116 ? 17.393 1.755 -18.372 1.00 93.31 116 HIS A CA 1
ATOM 897 C C . HIS A 1 116 ? 16.497 2.746 -19.134 1.00 93.31 116 HIS A C 1
ATOM 899 O O . HIS A 1 116 ? 15.363 2.401 -19.464 1.00 93.31 116 HIS A O 1
ATOM 905 N N . ASP A 1 117 ? 16.975 3.971 -19.380 1.00 91.12 117 ASP A N 1
ATOM 906 C CA . ASP A 1 117 ? 16.251 5.028 -20.101 1.00 91.12 117 ASP A CA 1
ATOM 907 C C . ASP A 1 117 ? 14.844 5.320 -19.539 1.00 91.12 117 ASP A C 1
ATOM 909 O O . ASP A 1 117 ? 13.913 5.698 -20.257 1.00 91.12 117 ASP A O 1
ATOM 913 N N . ILE A 1 118 ? 14.665 5.164 -18.223 1.00 91.62 118 ILE A N 1
ATOM 914 C CA . ILE A 1 118 ? 13.387 5.408 -17.554 1.00 91.62 118 ILE A CA 1
ATOM 915 C C . ILE A 1 118 ? 13.245 6.917 -17.310 1.00 91.62 118 ILE A C 1
ATOM 917 O O . ILE A 1 118 ? 14.026 7.500 -16.552 1.00 91.62 118 ILE A O 1
ATOM 921 N N . PRO A 1 119 ? 12.217 7.583 -17.871 1.00 86.69 119 PRO A N 1
ATOM 922 C CA . PRO A 1 119 ? 12.066 9.026 -17.742 1.00 86.69 119 PRO A CA 1
ATOM 923 C C . PRO A 1 119 ? 11.579 9.406 -16.336 1.00 86.69 119 PRO A C 1
ATOM 925 O O . PRO A 1 119 ? 10.379 9.386 -16.039 1.00 86.69 119 PRO A O 1
ATOM 928 N N . VAL A 1 120 ? 12.508 9.798 -15.461 1.00 84.56 120 VAL A N 1
ATOM 929 C CA . VAL A 1 120 ? 12.215 10.284 -14.103 1.00 84.56 120 VAL A CA 1
ATOM 930 C C . VAL A 1 120 ? 12.781 11.681 -13.887 1.00 84.56 120 VAL A C 1
ATOM 932 O O . VAL A 1 120 ? 13.971 11.924 -14.036 1.00 84.56 120 VAL A O 1
ATOM 935 N N . VAL A 1 121 ? 11.916 12.602 -13.463 1.00 75.94 121 VAL A N 1
ATOM 936 C CA . VAL A 1 121 ? 12.336 13.914 -12.963 1.00 75.94 121 VAL A CA 1
ATOM 937 C C . VAL A 1 121 ? 12.614 13.767 -11.471 1.00 75.94 121 VAL A C 1
ATOM 939 O O . VAL A 1 121 ? 11.683 13.548 -10.692 1.00 75.94 121 VAL A O 1
ATOM 942 N N . ALA A 1 122 ? 13.880 13.858 -11.071 1.00 63.75 122 ALA A N 1
ATOM 943 C CA . ALA A 1 122 ? 14.253 13.948 -9.666 1.00 63.75 122 ALA A CA 1
ATOM 944 C C . ALA A 1 122 ? 14.459 15.409 -9.273 1.00 63.75 122 ALA A C 1
ATOM 946 O O . ALA A 1 122 ? 15.362 16.076 -9.767 1.00 63.75 122 ALA A O 1
ATOM 947 N N . THR A 1 123 ? 13.656 15.898 -8.335 1.00 55.09 123 THR A N 1
ATOM 948 C CA . THR A 1 123 ? 14.007 17.083 -7.551 1.00 55.09 123 THR A CA 1
ATOM 949 C C . THR A 1 123 ? 15.148 16.716 -6.603 1.00 55.09 123 THR A C 1
ATOM 951 O O . THR A 1 123 ? 15.065 15.694 -5.916 1.00 55.09 123 THR A O 1
ATOM 954 N N . LYS A 1 124 ? 16.231 17.503 -6.586 1.00 46.12 124 LYS A N 1
ATOM 955 C CA . LYS A 1 124 ? 17.215 17.430 -5.497 1.00 46.12 124 LYS A CA 1
ATOM 956 C C . LYS A 1 124 ? 16.488 17.836 -4.212 1.00 46.12 124 LYS A C 1
ATOM 958 O O . LYS A 1 124 ? 15.818 18.865 -4.202 1.00 46.12 124 LYS A O 1
ATOM 963 N N . SER A 1 125 ? 16.534 16.967 -3.209 1.00 47.28 125 SER A N 1
ATOM 964 C CA . SER A 1 125 ? 16.117 17.262 -1.835 1.00 47.28 125 SER A CA 1
ATOM 965 C C . SER A 1 125 ? 17.187 18.066 -1.122 1.00 47.28 125 SER A C 1
ATOM 967 O O . SER A 1 125 ? 18.371 17.744 -1.374 1.00 47.28 125 SER A O 1
#

Secondary structure (DSSP, 8-state):
-HHHHHTT-S-------HHHIIIIIIHHHHHTT--BTTTB--HHHHHHHHHHHHHHHHHHHHT-SEEE----TTSHHHHHHHHHHHHH-TTSEEE-HHHHSS--SHHHHHHHHHHTT----PPP-

InterPro domains:
  IPR001518 Argininosuccinate synthase [PTHR11587] (1-124)
  IPR014729 Rossmann-like alpha/beta/alpha sandwich fold [G3DSA:3.40.50.620] (1-120)
  IPR018223 Argininosuccinate synthase, conserved site [PS00565] (70-81)
  IPR024074 Argininosuccinate synthetase, catalytic/multimerisation domain body [G3DSA:3.90.1260.10] (17-45)
  IPR048267 Arginosuccinate synthase-like, N-terminal domain [PF00764] (1-119)

pLDDT: mean 93.28, std 8.32, range [46.12, 98.5]

Radius of gyration: 16.9 Å; chains: 1; bounding box: 39×34×43 Å

Foldseek 3Di:
DVLCVLQPDPDDDDDDCPVVCCPVFVVVLVVVVDDDPNHHSCPVQRVLLVVLVVQLVVCVVVVHQADEDADAPVDPSVVSNVVSNCVSPVRRHYHYCNVPHPQPDPVSVVVVCVVVVRDDDDDDD

Sequence (125 aa):
EKKAIKSGASKAYIVDAKEEFVKDYVWPTVKAGAIYEGKYLLGTSFARPLIGKILVDIAKKEGADAIAHGATGKGNDQVRFELTIKALAPNMKIIAPWREWDLKSRTDCMEYAAKHDIPVVATKS